Protein AF-A0AA35YIY5-F1 (afdb_monomer_lite)

pLDDT: mean 81.78, std 14.01, range [44.81, 97.19]

Organism: Lactuca saligna (NCBI:txid75948)

Foldseek 3Di:
DDDDPPRDDWDWDADPFPRDTFTDDVPPCNCPRVVVCQCVPCRNPVNVPPDPPLPDFDWDWDQDPVRDIDIDTDHDDLVVVLVVVLCCCPVVVDQLCVLVDPVVVVVVCVVPVVDDGDHSVVSVVVNVVVVVVVVVVVCVVVPPPPDDDDDDDDD

Structure (mmCIF, N/CA/C/O backbone):
data_AF-A0AA35YIY5-F1
#
_entry.id   AF-A0AA35YIY5-F1
#
loop_
_atom_site.group_PDB
_atom_site.id
_atom_site.type_symbol
_atom_site.label_atom_id
_atom_site.label_alt_id
_atom_site.label_comp_id
_atom_site.label_asym_id
_atom_site.label_entity_id
_atom_site.label_seq_id
_atom_site.pdbx_PDB_ins_code
_atom_site.Cartn_x
_atom_site.Cartn_y
_atom_site.Cartn_z
_atom_site.occupancy
_atom_site.B_iso_or_equiv
_atom_site.auth_seq_id
_atom_site.auth_comp_id
_atom_site.auth_asym_id
_atom_site.auth_atom_id
_atom_site.pdbx_PDB_model_num
ATOM 1 N N . MET A 1 1 ? 40.163 -8.831 -44.309 1.00 46.69 1 MET A N 1
ATOM 2 C CA . MET A 1 1 ? 41.581 -8.821 -43.889 1.00 46.69 1 MET A CA 1
ATOM 3 C C . MET A 1 1 ? 42.246 -7.658 -44.601 1.00 46.69 1 MET A C 1
ATOM 5 O O . MET A 1 1 ? 42.591 -7.809 -45.764 1.00 46.69 1 MET A O 1
ATOM 9 N N . ASP A 1 2 ? 42.348 -6.499 -43.948 1.00 45.25 2 ASP A N 1
ATOM 10 C CA . ASP A 1 2 ? 43.006 -5.327 -44.537 1.00 45.25 2 ASP A CA 1
ATOM 11 C C . ASP A 1 2 ? 44.482 -5.310 -44.144 1.00 45.25 2 ASP A C 1
ATOM 13 O O . ASP A 1 2 ? 44.837 -5.166 -42.972 1.00 45.25 2 ASP A O 1
ATOM 17 N N . LYS A 1 3 ? 45.351 -5.500 -45.138 1.00 44.81 3 LYS A N 1
ATOM 18 C CA . LYS A 1 3 ? 46.797 -5.351 -44.979 1.00 44.81 3 LYS A CA 1
ATOM 19 C C . LYS A 1 3 ? 47.127 -3.865 -45.105 1.00 44.81 3 LYS A C 1
ATOM 21 O O . LYS A 1 3 ? 47.176 -3.337 -46.211 1.00 44.81 3 LYS A O 1
ATOM 26 N N . GLY A 1 4 ? 47.355 -3.194 -43.975 1.00 46.97 4 GLY A N 1
ATOM 27 C CA . GLY A 1 4 ? 48.046 -1.901 -43.980 1.00 46.97 4 GLY A CA 1
ATOM 28 C C . GLY A 1 4 ? 49.437 -2.068 -44.603 1.00 46.97 4 GLY A C 1
ATOM 29 O O . GLY A 1 4 ? 50.067 -3.107 -44.397 1.00 46.97 4 GLY A O 1
ATOM 30 N N . GLY A 1 5 ? 49.885 -1.081 -45.384 1.00 54.62 5 GLY A N 1
ATOM 31 C CA . GLY A 1 5 ? 51.068 -1.105 -46.268 1.00 54.62 5 GLY A CA 1
ATOM 32 C C . GLY A 1 5 ? 52.443 -1.341 -45.620 1.00 54.62 5 GLY A C 1
ATOM 33 O O . GLY A 1 5 ? 53.466 -1.129 -46.258 1.00 54.62 5 GLY A O 1
ATOM 34 N N . ASP A 1 6 ? 52.471 -1.808 -44.378 1.00 59.94 6 ASP A N 1
ATOM 35 C CA . ASP A 1 6 ? 53.630 -2.012 -43.516 1.00 59.94 6 ASP A CA 1
ATOM 36 C C . ASP A 1 6 ? 53.850 -3.514 -43.213 1.00 59.94 6 ASP A C 1
ATOM 38 O O . ASP A 1 6 ? 54.750 -3.883 -42.464 1.00 59.94 6 ASP A O 1
ATOM 42 N N . GLY A 1 7 ? 53.035 -4.404 -43.799 1.00 57.03 7 GLY A N 1
ATOM 43 C CA . GLY A 1 7 ? 53.186 -5.864 -43.692 1.00 57.03 7 GLY A CA 1
ATOM 44 C C . GLY A 1 7 ? 52.786 -6.462 -42.336 1.00 57.03 7 GLY A C 1
ATOM 45 O O . GLY A 1 7 ? 52.900 -7.671 -42.147 1.00 57.03 7 GLY A O 1
ATOM 46 N N . ILE A 1 8 ? 52.293 -5.642 -41.403 1.00 61.78 8 ILE A N 1
ATOM 47 C CA . ILE A 1 8 ? 51.875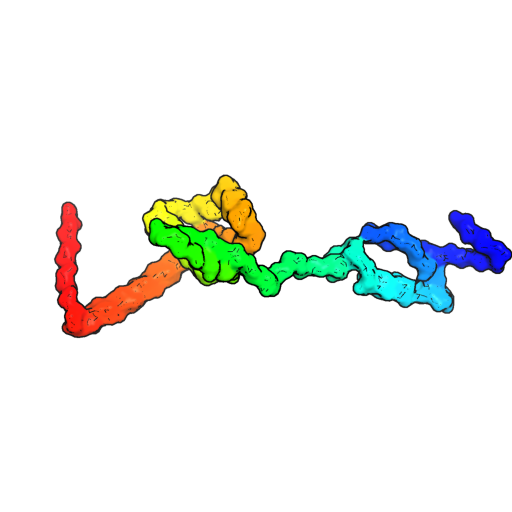 -6.059 -40.060 1.00 61.78 8 ILE A CA 1
ATOM 48 C C . ILE A 1 8 ? 50.391 -6.449 -40.078 1.00 61.78 8 ILE A C 1
ATOM 50 O O . ILE A 1 8 ? 49.518 -5.622 -40.348 1.00 61.78 8 ILE A O 1
ATOM 54 N N . GLU A 1 9 ? 50.097 -7.710 -39.756 1.00 63.06 9 GLU A N 1
ATOM 55 C CA . GLU A 1 9 ? 48.731 -8.215 -39.602 1.00 63.06 9 GLU A CA 1
ATOM 56 C C . GLU A 1 9 ? 48.094 -7.641 -38.325 1.00 63.06 9 GLU A C 1
ATOM 58 O O . GLU A 1 9 ? 48.433 -8.029 -37.207 1.00 63.06 9 GLU A O 1
ATOM 63 N N . ARG A 1 10 ? 47.167 -6.688 -38.481 1.00 69.50 10 ARG A N 1
ATOM 64 C CA . ARG A 1 10 ? 46.413 -6.111 -37.359 1.00 69.50 10 ARG A CA 1
ATOM 65 C C . ARG A 1 10 ? 45.164 -6.946 -37.099 1.00 69.50 10 ARG A C 1
ATOM 67 O O . ARG A 1 10 ? 44.329 -7.102 -37.990 1.00 69.50 10 ARG A O 1
ATOM 74 N N . LYS A 1 11 ? 45.023 -7.454 -35.873 1.00 77.94 11 LYS A N 1
ATOM 75 C CA . LYS A 1 11 ? 43.804 -8.131 -35.418 1.00 77.94 11 LYS A CA 1
ATOM 76 C C . LYS A 1 11 ? 42.866 -7.116 -34.765 1.00 77.94 11 LYS A C 1
ATOM 78 O O . LYS A 1 11 ? 43.298 -6.167 -34.110 1.00 77.94 11 LYS A O 1
ATOM 83 N N . TRP A 1 12 ? 41.574 -7.320 -34.973 1.00 81.75 12 TRP A N 1
ATOM 84 C CA . TRP A 1 12 ? 40.515 -6.443 -34.486 1.00 81.75 12 TRP A CA 1
ATOM 85 C C . TRP A 1 12 ? 39.465 -7.278 -33.762 1.00 81.75 12 TRP A C 1
ATOM 87 O O . TRP A 1 12 ? 39.241 -8.434 -34.122 1.00 81.75 12 TRP A O 1
ATOM 97 N N . ALA A 1 13 ? 38.838 -6.691 -32.751 1.00 83.62 13 ALA A N 1
ATOM 98 C CA . ALA A 1 13 ? 37.668 -7.234 -32.079 1.00 83.62 13 ALA A CA 1
ATOM 99 C C . ALA A 1 13 ? 36.521 -6.235 -32.192 1.00 83.62 13 ALA A C 1
ATOM 101 O O . ALA A 1 13 ? 36.729 -5.036 -32.038 1.00 83.62 13 ALA A O 1
ATOM 102 N N . GLU A 1 14 ? 35.320 -6.726 -32.450 1.00 88.12 14 GLU A N 1
ATOM 103 C CA . GLU A 1 14 ? 34.116 -5.906 -32.537 1.00 88.12 14 GLU A CA 1
ATOM 104 C C . GLU A 1 14 ? 33.379 -5.918 -31.197 1.00 88.12 14 GLU A C 1
ATOM 106 O O . GLU A 1 14 ? 33.262 -6.959 -30.545 1.00 88.12 14 GLU A O 1
ATOM 111 N N . CYS A 1 15 ? 32.897 -4.759 -30.754 1.00 89.00 15 CYS A N 1
ATOM 112 C CA . CYS A 1 15 ? 32.051 -4.686 -29.571 1.00 89.00 15 CYS A CA 1
ATOM 113 C C . CYS A 1 15 ? 30.618 -5.128 -29.893 1.00 89.00 15 CYS A C 1
ATOM 115 O O . CYS A 1 15 ? 29.954 -4.506 -30.712 1.00 89.00 15 CYS A O 1
ATOM 117 N N . ASN A 1 16 ? 30.076 -6.100 -29.155 1.00 87.81 16 ASN A N 1
ATOM 118 C CA . ASN A 1 16 ? 28.698 -6.580 -29.348 1.00 87.81 16 ASN A CA 1
ATOM 119 C C . ASN A 1 16 ? 27.604 -5.523 -29.092 1.00 87.81 16 ASN A C 1
ATOM 121 O O . ASN A 1 16 ? 26.450 -5.749 -29.445 1.00 87.81 16 ASN A O 1
ATOM 125 N N . TYR A 1 17 ? 27.935 -4.405 -28.436 1.00 87.25 17 TYR A N 1
ATOM 126 C CA . TYR A 1 17 ? 26.958 -3.384 -28.045 1.00 87.25 17 TYR A CA 1
ATOM 127 C C . TYR A 1 17 ? 26.947 -2.172 -28.976 1.00 87.25 17 TYR A C 1
ATOM 129 O O . TYR A 1 17 ? 25.879 -1.700 -29.353 1.00 87.25 17 TYR A O 1
ATOM 137 N N . CYS A 1 18 ? 28.122 -1.645 -29.328 1.00 88.69 18 CYS A N 1
ATOM 138 C CA . CYS A 1 18 ? 28.242 -0.463 -30.186 1.00 88.69 18 CYS A CA 1
ATOM 139 C C . CYS A 1 18 ? 28.828 -0.748 -31.568 1.00 88.69 18 CYS A C 1
ATOM 141 O O . CYS A 1 18 ? 28.879 0.170 -32.378 1.00 88.69 18 CYS A O 1
ATOM 143 N N . LEU A 1 19 ? 29.258 -1.987 -31.829 1.00 87.94 19 LEU A N 1
ATOM 144 C CA . LEU A 1 19 ? 29.859 -2.435 -33.090 1.00 87.94 19 LEU A CA 1
ATOM 145 C C . LEU A 1 19 ? 31.176 -1.720 -33.451 1.00 87.94 19 LEU A C 1
ATOM 147 O O . LEU A 1 19 ? 31.670 -1.833 -34.569 1.00 87.94 19 LEU A O 1
ATOM 151 N N . ASP A 1 20 ? 31.790 -1.011 -32.495 1.00 86.38 20 ASP A N 1
ATOM 152 C CA . ASP A 1 20 ? 33.100 -0.394 -32.701 1.00 86.38 20 ASP A CA 1
ATOM 153 C C . ASP A 1 20 ? 34.193 -1.463 -32.833 1.00 86.38 20 ASP A C 1
ATOM 155 O O . ASP A 1 20 ? 34.275 -2.404 -32.034 1.00 86.38 20 ASP A O 1
ATOM 159 N N . LEU A 1 21 ? 35.080 -1.269 -33.813 1.00 86.50 21 LEU A N 1
ATOM 160 C CA . LEU A 1 21 ? 36.256 -2.106 -34.032 1.00 86.50 21 LEU A CA 1
ATOM 161 C C . LEU A 1 21 ? 37.415 -1.649 -33.141 1.00 86.50 21 LEU A C 1
ATOM 163 O O . LEU A 1 21 ? 37.988 -0.571 -33.301 1.00 86.50 21 LEU A O 1
ATOM 167 N N . LEU A 1 22 ? 37.795 -2.512 -32.209 1.00 84.81 22 LEU A N 1
ATOM 168 C CA . LEU A 1 22 ? 38.888 -2.319 -31.271 1.00 84.81 22 LEU A CA 1
ATOM 169 C C . LEU A 1 22 ? 40.130 -3.042 -31.778 1.00 84.81 22 LEU A C 1
ATOM 171 O O . LEU A 1 22 ? 40.098 -4.238 -32.060 1.00 84.81 22 LEU A O 1
ATOM 175 N N . ALA A 1 23 ? 41.252 -2.330 -31.860 1.00 81.06 23 ALA A N 1
ATOM 176 C CA . ALA A 1 23 ? 42.527 -2.954 -32.183 1.00 81.06 23 ALA A CA 1
ATOM 177 C C . ALA A 1 23 ? 42.951 -3.891 -31.042 1.00 81.06 23 ALA A C 1
ATOM 179 O O . ALA A 1 23 ? 43.056 -3.476 -29.879 1.00 81.06 23 ALA A O 1
ATOM 180 N N . VAL A 1 24 ? 43.232 -5.146 -31.386 1.00 73.25 24 VAL A N 1
ATOM 181 C CA . VAL A 1 24 ? 43.688 -6.177 -30.453 1.00 73.25 24 VAL A CA 1
ATOM 182 C C . VAL A 1 24 ? 44.993 -6.740 -30.984 1.00 73.25 24 VAL A C 1
ATOM 184 O O . VAL A 1 24 ? 45.048 -7.311 -32.064 1.00 73.25 24 VAL A O 1
ATOM 187 N N . ASP A 1 25 ? 46.062 -6.579 -30.216 1.00 69.12 25 ASP A N 1
ATOM 188 C CA . ASP A 1 25 ? 47.366 -7.144 -30.543 1.00 69.12 25 ASP A CA 1
ATOM 189 C C . ASP A 1 25 ? 47.856 -7.925 -29.317 1.00 69.12 25 ASP A C 1
ATOM 191 O O . ASP A 1 25 ? 48.032 -7.312 -28.258 1.00 69.12 25 ASP A O 1
ATOM 195 N N . PRO A 1 26 ? 48.057 -9.252 -29.421 1.00 62.53 26 PRO A N 1
ATOM 196 C CA . PRO A 1 26 ? 48.465 -10.078 -28.288 1.00 62.53 26 PRO A CA 1
ATOM 197 C C . PRO A 1 26 ? 49.853 -9.720 -27.730 1.00 62.53 26 PRO A C 1
ATOM 199 O O . PRO A 1 26 ? 50.107 -10.007 -26.566 1.00 62.53 26 PRO A O 1
ATOM 202 N N . ASN A 1 27 ? 50.723 -9.064 -28.510 1.00 63.84 27 ASN A N 1
ATOM 203 C CA . ASN A 1 27 ? 52.061 -8.637 -28.089 1.00 63.84 27 ASN A CA 1
ATOM 204 C C . ASN A 1 27 ? 52.144 -7.146 -27.720 1.00 63.84 27 ASN A C 1
ATOM 206 O O . ASN A 1 27 ? 52.997 -6.772 -26.918 1.00 63.84 27 ASN A O 1
ATOM 210 N N . ARG A 1 28 ? 51.301 -6.279 -28.301 1.00 61.59 28 ARG A N 1
ATOM 211 C CA . ARG A 1 28 ? 51.369 -4.815 -28.088 1.00 61.59 28 ARG A CA 1
ATOM 212 C C . ARG A 1 28 ? 50.240 -4.227 -27.249 1.00 61.59 28 ARG A C 1
ATOM 214 O O . ARG A 1 28 ? 50.489 -3.314 -26.469 1.00 61.59 28 ARG A O 1
ATOM 221 N N . ASN A 1 29 ? 49.010 -4.713 -27.413 1.00 61.09 29 ASN A N 1
ATOM 222 C CA . ASN A 1 29 ? 47.814 -4.028 -26.906 1.00 61.09 29 ASN A CA 1
ATOM 223 C C . ASN A 1 29 ? 47.019 -4.847 -25.876 1.00 61.09 29 ASN A C 1
ATOM 225 O O . ASN A 1 29 ? 46.151 -4.283 -25.205 1.00 61.09 29 ASN A O 1
ATOM 229 N N . GLY A 1 30 ? 47.340 -6.136 -25.706 1.00 68.56 30 GLY A N 1
ATOM 230 C CA . GLY A 1 30 ? 46.772 -7.013 -24.680 1.00 68.56 30 GLY A CA 1
ATOM 231 C C . GLY A 1 30 ? 45.243 -6.927 -24.601 1.00 68.56 30 GLY A C 1
ATOM 232 O O . GLY A 1 30 ? 44.558 -6.868 -25.619 1.00 68.56 30 GLY A O 1
ATOM 233 N N . THR A 1 31 ? 44.706 -6.876 -23.381 1.00 73.31 31 THR A N 1
ATOM 234 C CA . THR A 1 31 ? 43.270 -6.677 -23.095 1.00 73.31 31 THR A CA 1
ATOM 235 C C . THR A 1 31 ? 42.912 -5.222 -22.768 1.00 73.31 31 THR A C 1
ATOM 237 O O . THR A 1 31 ? 41.758 -4.902 -22.482 1.00 73.31 31 THR A O 1
ATOM 240 N N . THR A 1 32 ? 43.884 -4.306 -22.812 1.00 80.56 32 THR A N 1
ATOM 241 C CA . THR A 1 32 ? 43.736 -2.932 -22.312 1.00 80.56 32 THR A CA 1
ATOM 242 C C . THR A 1 32 ? 42.756 -2.103 -23.142 1.00 80.56 32 THR A C 1
ATOM 244 O O . THR A 1 32 ? 41.983 -1.329 -22.576 1.00 80.56 32 THR A O 1
ATOM 247 N N . SER A 1 33 ? 42.765 -2.255 -24.471 1.00 80.06 33 SER A N 1
ATOM 248 C CA . SER A 1 33 ? 41.841 -1.552 -25.376 1.00 80.06 33 SER A CA 1
ATOM 249 C C . SER A 1 33 ? 40.389 -1.966 -25.124 1.00 80.06 33 SER A C 1
ATOM 251 O O . SER A 1 33 ? 39.520 -1.105 -24.975 1.00 80.06 33 SER A O 1
ATOM 253 N N . ILE A 1 34 ? 40.154 -3.271 -24.969 1.00 84.25 34 ILE A N 1
ATOM 254 C CA . ILE A 1 34 ? 38.844 -3.845 -24.647 1.00 84.25 34 ILE A CA 1
ATOM 255 C C . ILE A 1 34 ? 38.376 -3.384 -23.265 1.00 84.25 34 ILE A C 1
ATOM 257 O O . ILE A 1 34 ? 37.251 -2.920 -23.146 1.00 84.25 34 ILE A O 1
ATOM 261 N N . ASN A 1 35 ? 39.229 -3.421 -22.237 1.00 83.81 35 ASN A N 1
ATOM 262 C CA . ASN A 1 35 ? 38.855 -3.000 -20.880 1.00 83.81 35 ASN A CA 1
ATOM 263 C C . ASN A 1 35 ? 38.507 -1.507 -20.790 1.00 83.81 35 ASN A C 1
ATOM 265 O O . ASN A 1 35 ? 37.540 -1.129 -20.128 1.00 83.81 35 ASN A O 1
ATOM 269 N N . LYS A 1 36 ? 39.269 -0.644 -21.475 1.00 85.19 36 LYS A N 1
ATOM 270 C CA . LYS A 1 36 ? 38.955 0.792 -21.549 1.00 85.19 36 LYS A CA 1
ATOM 271 C C . LYS A 1 36 ? 37.617 1.033 -22.240 1.00 85.19 36 LYS A C 1
ATOM 273 O O . LYS A 1 36 ? 36.826 1.839 -21.760 1.00 85.19 36 LYS A O 1
ATOM 278 N N . HIS A 1 37 ? 37.363 0.325 -23.338 1.00 88.81 37 HIS A N 1
ATOM 279 C CA . HIS A 1 37 ? 36.092 0.409 -24.041 1.00 88.81 37 HIS A CA 1
ATOM 280 C C . HIS A 1 37 ? 34.934 -0.131 -23.191 1.00 88.81 37 HIS A C 1
ATOM 282 O O . HIS A 1 37 ? 33.914 0.535 -23.068 1.00 88.81 37 HIS A O 1
ATOM 288 N N . PHE A 1 38 ? 35.097 -1.290 -22.552 1.00 85.75 38 PHE A N 1
ATOM 289 C CA . PHE A 1 38 ? 34.063 -1.949 -21.753 1.00 85.75 38 PHE A CA 1
ATOM 290 C C . PHE A 1 38 ? 33.505 -1.037 -20.656 1.00 85.75 38 PHE A C 1
ATOM 292 O O . PHE A 1 38 ? 32.290 -0.944 -20.521 1.00 85.75 38 PHE A O 1
ATOM 299 N N . ASN A 1 39 ? 34.371 -0.303 -19.949 1.00 83.25 39 ASN A N 1
ATOM 300 C CA . ASN A 1 39 ? 33.984 0.633 -18.883 1.00 83.25 39 ASN A CA 1
ATOM 301 C C . ASN A 1 39 ? 33.400 1.968 -19.388 1.00 83.25 39 ASN A C 1
ATOM 303 O O . ASN A 1 39 ? 32.835 2.722 -18.603 1.00 83.25 39 ASN A O 1
ATOM 307 N N . GLY A 1 40 ? 33.577 2.303 -20.670 1.00 81.75 40 GLY A N 1
ATOM 308 C CA . GLY A 1 40 ? 33.147 3.584 -21.250 1.00 81.75 40 GLY A CA 1
ATOM 309 C C . GLY A 1 40 ? 32.128 3.465 -22.385 1.00 81.75 40 GLY A C 1
ATOM 310 O O . GLY A 1 40 ? 31.683 4.481 -22.921 1.00 81.75 40 GLY A O 1
ATOM 311 N N . CYS A 1 41 ? 31.768 2.246 -22.787 1.00 87.19 41 CYS A N 1
ATOM 312 C CA . CYS A 1 41 ? 30.853 2.003 -23.891 1.00 87.19 41 CYS A CA 1
ATOM 313 C C . CYS A 1 41 ? 29.459 2.508 -23.516 1.00 87.19 41 CYS A C 1
ATOM 315 O O . CYS A 1 41 ? 28.821 1.960 -22.620 1.00 87.19 41 CYS A O 1
ATOM 317 N N . LYS A 1 42 ? 28.980 3.541 -24.217 1.00 82.62 42 LYS A N 1
ATOM 318 C CA . LYS A 1 42 ? 27.676 4.183 -23.968 1.00 82.62 42 LYS A CA 1
ATOM 319 C C . LYS A 1 42 ? 26.482 3.266 -24.240 1.00 82.62 42 LYS A C 1
ATOM 321 O O . LYS A 1 42 ? 25.396 3.532 -23.742 1.00 82.62 42 LYS A O 1
ATOM 326 N N . LEU A 1 43 ? 26.687 2.228 -25.052 1.00 82.81 43 LEU A N 1
ATOM 327 C CA . LEU A 1 43 ? 25.666 1.249 -25.427 1.00 82.81 43 LEU A CA 1
ATOM 328 C C . LEU A 1 43 ? 25.770 -0.050 -24.613 1.00 82.81 43 LEU A C 1
ATOM 330 O O . LEU A 1 43 ? 24.907 -0.911 -24.746 1.00 82.81 43 LEU A O 1
ATOM 334 N N . ASN A 1 44 ? 26.786 -0.191 -23.752 1.00 85.31 44 ASN A N 1
ATOM 335 C CA . ASN A 1 44 ? 26.877 -1.307 -22.814 1.00 85.31 44 ASN A CA 1
ATOM 336 C C . ASN A 1 44 ? 25.804 -1.137 -21.717 1.00 85.31 44 ASN A C 1
ATOM 338 O O . ASN A 1 44 ? 25.864 -0.135 -20.998 1.00 85.31 44 ASN A O 1
ATOM 342 N N . PRO A 1 45 ? 24.869 -2.093 -21.536 1.00 79.88 45 PRO A N 1
ATOM 343 C CA . PRO A 1 45 ? 23.816 -2.034 -20.517 1.00 79.88 45 PRO A CA 1
ATOM 344 C C . PRO A 1 45 ? 24.298 -1.739 -19.089 1.00 79.88 45 PRO A C 1
ATOM 346 O O . PRO A 1 45 ? 23.556 -1.135 -18.315 1.00 79.88 45 PRO A O 1
ATOM 349 N N . ASP A 1 46 ? 25.535 -2.115 -18.748 1.00 79.12 46 ASP A N 1
ATOM 350 C CA . ASP A 1 46 ? 26.127 -1.840 -17.432 1.00 79.12 46 ASP A CA 1
ATOM 351 C C . ASP A 1 46 ? 26.538 -0.370 -17.240 1.00 79.12 46 ASP A C 1
ATOM 353 O O . ASP A 1 46 ? 26.548 0.122 -16.110 1.00 79.12 46 ASP A O 1
ATOM 357 N N . ASN A 1 47 ? 26.830 0.346 -18.332 1.00 77.62 47 ASN A N 1
ATOM 358 C CA . ASN A 1 47 ? 27.229 1.758 -18.319 1.00 77.62 47 ASN A CA 1
ATOM 359 C C . ASN A 1 47 ? 26.102 2.717 -18.699 1.00 77.62 47 ASN A C 1
ATOM 361 O O . ASN A 1 47 ? 26.246 3.925 -18.499 1.00 77.62 47 ASN A O 1
ATOM 365 N N . ILE A 1 48 ? 25.007 2.220 -19.286 1.00 72.69 48 ILE A N 1
ATOM 366 C CA . ILE A 1 48 ? 23.820 3.044 -19.512 1.00 72.69 48 ILE A CA 1
ATOM 367 C C . ILE A 1 48 ? 23.381 3.536 -18.130 1.00 72.69 48 ILE A C 1
ATOM 369 O O . ILE A 1 48 ? 23.101 2.706 -17.257 1.00 72.69 48 ILE A O 1
ATOM 373 N N . PRO A 1 49 ? 23.340 4.861 -17.888 1.00 61.06 49 PRO A N 1
ATOM 374 C CA . PRO A 1 49 ? 22.917 5.383 -16.606 1.00 61.06 49 PRO A CA 1
ATOM 375 C C . PRO A 1 49 ? 21.556 4.782 -16.272 1.00 61.06 49 PRO A C 1
ATOM 377 O O . PRO A 1 49 ? 20.568 5.038 -16.962 1.00 61.06 49 PRO A O 1
ATOM 380 N N . LYS A 1 50 ? 21.496 3.978 -15.206 1.00 61.09 50 LYS A N 1
ATOM 381 C CA . LYS A 1 50 ? 20.242 3.552 -14.576 1.00 61.09 50 LYS A CA 1
ATOM 382 C C . LYS A 1 50 ? 19.644 4.784 -13.895 1.00 61.09 50 LYS A C 1
ATOM 384 O O . LYS A 1 50 ? 19.682 4.937 -12.679 1.00 61.09 50 LYS A O 1
ATOM 389 N N . GLN A 1 51 ? 19.227 5.749 -14.700 1.00 53.81 51 GLN A N 1
ATOM 390 C CA . GLN A 1 51 ? 18.725 7.042 -14.278 1.00 53.81 51 GLN A CA 1
ATOM 391 C C . GLN A 1 51 ? 17.455 7.305 -15.077 1.00 53.81 51 GLN A C 1
ATOM 393 O O . GLN A 1 51 ? 17.410 8.108 -16.002 1.00 53.81 51 GLN A O 1
ATOM 398 N N . VAL A 1 52 ? 16.375 6.664 -14.633 1.00 50.34 52 VAL A N 1
ATOM 399 C CA . VAL A 1 52 ? 15.217 7.500 -14.337 1.00 50.34 52 VAL A CA 1
ATOM 400 C C . VAL A 1 52 ? 15.697 8.388 -13.191 1.00 50.34 52 VAL A C 1
ATOM 402 O O . VAL A 1 52 ? 15.910 7.889 -12.091 1.00 50.34 52 VAL A O 1
ATOM 405 N N . ASP A 1 53 ? 16.020 9.642 -13.489 1.00 48.50 53 ASP A N 1
ATOM 406 C CA . ASP A 1 53 ? 16.524 10.613 -12.518 1.00 48.50 53 ASP A CA 1
ATOM 407 C C . ASP A 1 53 ? 15.549 10.703 -11.329 1.00 48.50 53 ASP A C 1
ATOM 409 O O . ASP A 1 53 ? 14.448 11.246 -11.423 1.00 48.50 53 ASP A O 1
ATOM 413 N N . ASP A 1 54 ? 15.922 10.063 -10.222 1.00 53.38 54 ASP A N 1
ATOM 414 C CA . ASP A 1 54 ? 15.144 9.982 -8.985 1.00 53.38 54 ASP A CA 1
ATOM 415 C C . ASP A 1 54 ? 15.347 11.200 -8.076 1.00 53.38 54 ASP A C 1
ATOM 417 O O . ASP A 1 54 ? 14.792 11.258 -6.976 1.00 53.38 54 ASP A O 1
ATOM 421 N N . LYS A 1 55 ? 16.149 12.185 -8.502 1.00 55.12 55 LYS A N 1
ATOM 422 C CA . LYS A 1 55 ? 16.477 13.354 -7.677 1.00 55.12 55 LYS A CA 1
ATOM 423 C C . LYS A 1 55 ? 15.596 14.562 -7.973 1.00 55.12 55 LYS A C 1
ATOM 425 O O . LYS A 1 55 ? 15.445 15.413 -7.095 1.00 55.12 55 LYS A O 1
ATOM 430 N N . GLN A 1 56 ? 14.980 14.643 -9.153 1.00 56.62 56 GLN A N 1
ATOM 431 C CA . GLN A 1 56 ? 14.103 15.761 -9.492 1.00 56.62 56 GLN A CA 1
ATOM 432 C C . GLN A 1 56 ? 12.669 15.519 -8.993 1.00 56.62 56 GLN A C 1
ATOM 434 O O . GLN A 1 56 ? 11.949 14.646 -9.479 1.00 56.62 56 GLN A O 1
ATOM 439 N N . GLN A 1 57 ? 12.232 16.318 -8.017 1.00 58.44 57 GLN A N 1
ATOM 440 C CA . GLN A 1 57 ? 10.835 16.331 -7.576 1.00 58.44 57 GLN A CA 1
ATOM 441 C C . GLN A 1 57 ? 9.959 16.963 -8.663 1.00 58.44 57 GLN A C 1
ATOM 443 O O . GLN A 1 57 ? 10.262 18.051 -9.155 1.00 58.44 57 GLN A O 1
ATOM 448 N N . LYS A 1 58 ? 8.863 16.297 -9.041 1.00 66.00 58 LYS A N 1
ATOM 449 C CA . LYS A 1 58 ? 7.899 16.859 -9.997 1.00 66.00 58 LYS A CA 1
ATOM 450 C C . LYS A 1 58 ? 6.999 17.850 -9.270 1.00 66.00 58 LYS A C 1
ATOM 452 O O . LYS A 1 58 ? 6.486 17.535 -8.203 1.00 66.00 58 LYS A O 1
ATOM 457 N N . LEU A 1 59 ? 6.802 19.040 -9.828 1.00 70.12 59 LEU A N 1
ATOM 458 C CA . LEU A 1 59 ? 5.835 20.002 -9.301 1.00 70.12 59 LEU A CA 1
ATOM 459 C C . LEU A 1 59 ? 4.438 19.631 -9.798 1.00 70.12 59 LEU A C 1
ATOM 461 O O . LEU A 1 59 ? 4.244 19.382 -10.987 1.00 70.12 59 LEU A O 1
ATOM 465 N N . SER A 1 60 ? 3.477 19.624 -8.887 1.00 68.88 60 SER A N 1
ATOM 466 C CA . SER A 1 60 ? 2.062 19.456 -9.177 1.00 68.88 60 SER A CA 1
ATOM 467 C C . SER A 1 60 ? 1.298 20.683 -8.698 1.00 68.88 60 SER A C 1
ATOM 469 O O . SER A 1 60 ? 1.588 21.254 -7.645 1.00 68.88 60 SER A O 1
ATOM 471 N N . PHE A 1 61 ? 0.315 21.084 -9.495 1.00 72.62 61 PHE A N 1
ATOM 472 C CA . PHE A 1 61 ? -0.497 22.268 -9.257 1.00 72.62 61 PHE A CA 1
ATOM 473 C C . PHE A 1 61 ? -1.933 21.834 -8.986 1.00 72.62 61 PHE A C 1
ATOM 475 O O . PHE A 1 61 ? -2.537 21.136 -9.799 1.00 72.62 61 PHE A O 1
ATOM 482 N N . THR A 1 62 ? -2.497 22.276 -7.868 1.00 67.38 62 THR A N 1
ATOM 483 C CA . THR A 1 62 ? -3.931 22.141 -7.581 1.00 67.38 62 THR A CA 1
ATOM 484 C C . THR A 1 62 ? -4.543 23.519 -7.425 1.00 67.38 62 THR A C 1
ATOM 486 O O . THR A 1 62 ? -4.021 24.346 -6.678 1.00 67.38 62 THR A O 1
ATOM 489 N N . LYS A 1 63 ? -5.662 23.762 -8.113 1.00 65.25 63 LYS A N 1
ATOM 490 C CA . LYS A 1 63 ? -6.496 24.941 -7.877 1.00 65.25 63 LYS A CA 1
ATOM 491 C C . LYS A 1 63 ? -7.450 24.649 -6.729 1.00 65.25 63 LYS A C 1
ATOM 493 O O . LYS A 1 63 ? -8.218 23.691 -6.803 1.00 65.25 63 LYS A O 1
ATOM 498 N N . ALA A 1 64 ? -7.400 25.469 -5.691 1.00 66.81 64 ALA A N 1
ATOM 499 C CA . ALA A 1 64 ? -8.431 25.486 -4.673 1.00 66.81 64 ALA A CA 1
ATOM 500 C C . ALA A 1 64 ? -9.725 26.117 -5.239 1.00 66.81 64 ALA A C 1
ATOM 502 O O . ALA A 1 64 ? -9.673 26.888 -6.206 1.00 66.81 64 ALA A O 1
ATOM 503 N N . PRO A 1 65 ? -10.901 25.812 -4.656 1.00 64.44 65 PRO A N 1
ATOM 504 C CA . PRO A 1 65 ? -12.189 26.342 -5.117 1.00 64.44 65 PRO A CA 1
ATOM 505 C C . PRO A 1 65 ? -12.282 27.877 -5.091 1.00 64.44 65 PRO A C 1
ATOM 507 O O . PRO A 1 65 ? -13.070 28.457 -5.828 1.00 64.44 65 PRO A O 1
ATOM 510 N N . ASN A 1 66 ? -11.467 28.533 -4.260 1.00 75.75 66 ASN A N 1
ATOM 511 C CA . ASN A 1 66 ? -11.364 29.989 -4.130 1.00 75.75 66 ASN A CA 1
ATOM 512 C C . ASN A 1 66 ? -10.454 30.648 -5.192 1.00 75.75 66 ASN A C 1
ATOM 514 O O . ASN A 1 66 ? -10.248 31.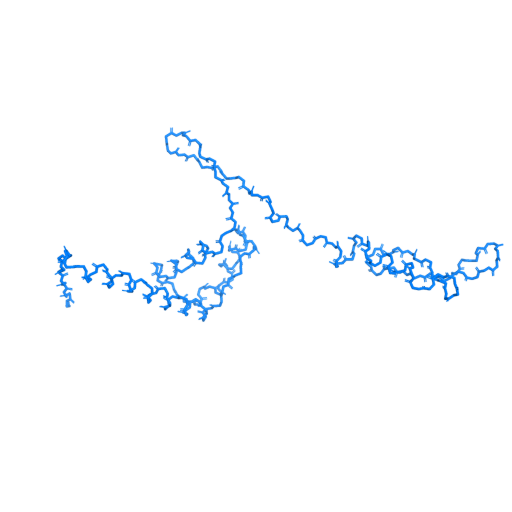856 -5.146 1.00 75.75 66 ASN A O 1
ATOM 518 N N . GLY A 1 67 ? -9.898 29.880 -6.137 1.00 68.44 67 GLY A N 1
ATOM 519 C CA . GLY A 1 67 ? -9.014 30.394 -7.187 1.00 68.44 67 GLY A CA 1
ATOM 520 C C . GLY A 1 67 ? -7.535 30.488 -6.797 1.00 68.44 67 GLY A C 1
ATOM 521 O O . GLY A 1 67 ? -6.716 30.814 -7.657 1.00 68.44 67 GLY A O 1
ATOM 522 N N . GLU A 1 68 ? -7.165 30.153 -5.557 1.00 71.19 68 GLU A N 1
ATOM 523 C CA . GLU A 1 68 ? -5.764 30.087 -5.135 1.00 71.19 68 GLU A CA 1
ATOM 524 C C . GLU A 1 68 ? -5.083 28.825 -5.687 1.00 71.19 68 GLU A C 1
ATOM 526 O O . GLU A 1 68 ? -5.630 27.718 -5.672 1.00 71.19 68 GLU A O 1
ATOM 531 N N . GLY A 1 69 ? -3.876 28.994 -6.231 1.00 69.50 69 GLY A N 1
ATOM 532 C CA . GLY A 1 69 ? -3.061 27.898 -6.747 1.00 69.50 69 GLY A CA 1
ATOM 533 C C . GLY A 1 69 ? -2.101 27.389 -5.680 1.00 69.50 69 GLY A C 1
ATOM 534 O O . GLY A 1 69 ? -1.216 28.123 -5.248 1.00 69.50 69 GLY A O 1
ATOM 535 N N . HIS A 1 70 ? -2.227 26.122 -5.298 1.00 69.94 70 HIS A N 1
ATOM 536 C CA . HIS A 1 70 ? -1.245 25.457 -4.450 1.00 69.94 70 HIS A CA 1
ATOM 537 C C . HIS A 1 70 ? -0.247 24.685 -5.309 1.00 69.94 70 HIS A C 1
ATOM 539 O O . HIS A 1 70 ? -0.631 23.850 -6.134 1.00 69.94 70 HIS A O 1
ATOM 545 N N . VAL A 1 71 ? 1.038 24.959 -5.086 1.00 73.06 71 VAL A N 1
ATOM 546 C CA . VAL A 1 71 ? 2.152 24.201 -5.658 1.00 73.06 71 VAL A CA 1
ATOM 547 C C . VAL A 1 71 ? 2.615 23.193 -4.616 1.00 73.06 71 VAL A C 1
ATOM 549 O O . VAL A 1 71 ? 2.985 23.574 -3.507 1.00 73.06 71 VAL A O 1
ATOM 552 N N . TYR A 1 72 ? 2.611 21.911 -4.965 1.00 68.31 72 TYR A N 1
ATOM 553 C CA . TYR A 1 72 ? 3.193 20.857 -4.140 1.00 68.31 72 TYR A CA 1
ATOM 554 C C . TYR A 1 72 ? 4.176 20.031 -4.957 1.00 68.31 72 TYR A C 1
ATOM 556 O O . TYR A 1 72 ? 4.041 19.880 -6.169 1.00 68.31 72 TYR A O 1
ATOM 564 N N . THR A 1 73 ? 5.182 19.476 -4.295 1.00 66.75 73 THR A N 1
ATOM 565 C CA . THR A 1 73 ? 6.092 18.521 -4.916 1.00 66.75 73 THR A CA 1
ATOM 566 C C . THR A 1 73 ? 5.483 17.125 -4.849 1.00 66.75 73 THR A C 1
ATOM 568 O O . THR A 1 73 ? 5.235 16.571 -3.778 1.00 66.75 73 THR A O 1
ATOM 571 N N . TRP A 1 74 ? 5.217 16.536 -6.013 1.00 70.00 74 TRP A N 1
ATOM 572 C CA . TRP A 1 74 ? 4.939 15.116 -6.127 1.00 70.00 74 TRP A CA 1
ATOM 573 C C . TRP A 1 74 ? 6.237 14.349 -5.885 1.00 70.00 74 TRP A C 1
ATOM 575 O O . TRP A 1 74 ? 7.205 14.436 -6.649 1.00 70.00 74 TRP A O 1
ATOM 585 N N . LYS A 1 75 ? 6.240 13.598 -4.787 1.00 76.56 75 LYS A N 1
ATOM 586 C CA . LYS A 1 75 ? 7.295 12.666 -4.419 1.00 76.56 75 LYS A CA 1
ATOM 587 C C . LYS A 1 75 ? 6.689 11.273 -4.344 1.00 76.56 75 LYS A C 1
ATOM 589 O O . LYS A 1 75 ? 5.612 11.088 -3.780 1.00 76.56 75 LYS A O 1
ATOM 594 N N . HIS A 1 76 ? 7.401 10.303 -4.900 1.00 81.25 76 HIS A N 1
ATOM 595 C CA . HIS A 1 76 ? 7.090 8.902 -4.676 1.00 81.25 76 HIS A CA 1
ATOM 596 C C . HIS A 1 76 ? 7.268 8.578 -3.185 1.00 81.25 76 HIS A C 1
ATOM 598 O O . HIS A 1 76 ? 8.343 8.788 -2.622 1.00 81.25 76 HIS A O 1
ATOM 604 N N . ASP A 1 77 ? 6.188 8.132 -2.551 1.00 86.62 77 ASP A N 1
ATOM 605 C CA . ASP A 1 77 ? 6.134 7.793 -1.133 1.00 86.62 77 ASP A CA 1
ATOM 606 C C . ASP A 1 77 ? 5.496 6.411 -0.988 1.00 86.62 77 ASP A C 1
ATOM 608 O O . ASP A 1 77 ? 4.271 6.264 -1.033 1.00 86.62 77 ASP A O 1
ATOM 612 N N . ASP A 1 78 ? 6.346 5.399 -0.833 1.00 86.50 78 ASP A N 1
ATOM 613 C CA . ASP A 1 78 ? 5.933 4.003 -0.688 1.00 86.50 78 ASP A CA 1
ATOM 614 C C . ASP A 1 78 ? 4.992 3.795 0.496 1.00 86.50 78 ASP A C 1
ATOM 616 O O . ASP A 1 78 ? 4.055 3.003 0.412 1.00 86.50 78 ASP A O 1
ATOM 620 N N . THR A 1 79 ? 5.192 4.539 1.587 1.00 90.38 79 THR A N 1
ATOM 621 C CA . THR A 1 79 ? 4.357 4.411 2.787 1.00 90.38 79 THR A CA 1
ATOM 622 C C . THR A 1 79 ? 2.952 4.914 2.493 1.00 90.38 79 THR A C 1
ATOM 624 O O . THR A 1 79 ? 1.968 4.239 2.801 1.00 90.38 79 THR A O 1
ATOM 627 N N . ARG A 1 80 ? 2.842 6.076 1.839 1.00 90.31 80 ARG A N 1
ATOM 628 C CA . ARG A 1 80 ? 1.549 6.630 1.426 1.00 90.31 80 ARG A CA 1
ATOM 629 C C . ARG A 1 80 ? 0.837 5.722 0.425 1.00 90.31 80 ARG A C 1
ATOM 631 O O . ARG A 1 80 ? -0.371 5.531 0.544 1.00 90.31 80 ARG A O 1
ATOM 638 N N . ILE A 1 81 ? 1.565 5.164 -0.540 1.00 91.94 81 ILE A N 1
ATOM 639 C CA . ILE A 1 81 ? 1.008 4.261 -1.556 1.00 91.94 81 ILE A CA 1
ATOM 640 C C . ILE A 1 81 ? 0.504 2.971 -0.903 1.00 91.94 81 ILE A C 1
ATOM 642 O O . ILE A 1 81 ? -0.623 2.558 -1.166 1.00 91.94 81 ILE A O 1
ATOM 646 N N . GLN A 1 82 ? 1.285 2.382 0.003 1.00 92.62 82 GLN A N 1
ATOM 647 C CA . GLN A 1 82 ? 0.893 1.183 0.740 1.00 92.62 82 GLN A CA 1
ATOM 648 C C . GLN A 1 82 ? -0.355 1.419 1.603 1.00 92.62 82 GLN A C 1
ATOM 650 O O . GLN A 1 82 ? -1.253 0.581 1.620 1.00 92.62 82 GLN A O 1
ATOM 655 N N . LEU A 1 83 ? -0.446 2.558 2.298 1.00 93.50 83 LEU A N 1
ATOM 656 C CA . LEU A 1 83 ? -1.629 2.905 3.094 1.00 93.50 83 LEU A CA 1
ATOM 657 C C . LEU A 1 83 ? -2.869 3.123 2.220 1.00 93.50 83 LEU A C 1
ATOM 659 O O . LEU A 1 83 ? -3.949 2.658 2.576 1.00 93.50 83 LEU A O 1
ATOM 663 N N . ALA A 1 84 ? -2.720 3.786 1.070 1.00 93.88 84 ALA A N 1
ATOM 664 C CA . ALA A 1 84 ? -3.814 3.966 0.118 1.00 93.88 84 ALA A CA 1
ATOM 665 C C . ALA A 1 84 ? -4.300 2.621 -0.444 1.00 93.88 84 ALA A C 1
ATOM 667 O O . ALA A 1 84 ? -5.503 2.389 -0.542 1.00 93.88 84 ALA A O 1
ATOM 668 N N . LEU A 1 85 ? -3.369 1.714 -0.754 1.00 95.00 85 LEU A N 1
ATOM 669 C CA . LEU A 1 85 ? -3.684 0.367 -1.212 1.00 95.00 85 LEU A CA 1
ATOM 670 C C . LEU A 1 85 ? -4.420 -0.434 -0.133 1.00 95.00 85 LEU A C 1
ATOM 672 O O . LEU A 1 85 ? -5.435 -1.050 -0.430 1.00 95.00 85 LEU A O 1
ATOM 676 N N . LEU A 1 86 ? -3.971 -0.386 1.124 1.00 96.00 86 LEU A N 1
ATOM 677 C CA . LEU A 1 86 ? -4.685 -1.020 2.237 1.00 96.00 86 LEU A CA 1
ATOM 678 C C . LEU A 1 86 ? -6.100 -0.462 2.397 1.00 96.00 86 LEU A C 1
ATOM 680 O O . LEU A 1 86 ? -7.038 -1.245 2.514 1.00 96.00 86 LEU A O 1
ATOM 684 N N . GLY A 1 87 ? -6.255 0.864 2.335 1.00 95.19 87 GLY A N 1
ATOM 685 C CA . GLY A 1 87 ? -7.555 1.531 2.384 1.00 95.19 87 GLY A CA 1
ATOM 686 C C . GLY A 1 87 ? -8.497 1.082 1.268 1.00 95.19 87 GLY A C 1
ATOM 687 O O . GLY A 1 87 ? -9.678 0.876 1.519 1.00 95.19 87 GLY A O 1
ATOM 688 N N . LEU A 1 88 ? -7.983 0.856 0.057 1.00 95.69 88 LEU A N 1
ATOM 689 C CA . LEU A 1 88 ? -8.781 0.338 -1.055 1.00 95.69 88 LEU A CA 1
ATOM 690 C C . LEU A 1 88 ? -9.402 -1.032 -0.732 1.00 95.69 88 LEU A C 1
ATOM 692 O O . LEU A 1 88 ? -10.570 -1.253 -1.034 1.00 95.69 88 LEU A O 1
ATOM 696 N N . PHE A 1 89 ? -8.650 -1.937 -0.101 1.00 96.12 89 PHE A N 1
ATOM 697 C CA . PHE A 1 89 ? -9.159 -3.263 0.267 1.00 96.12 89 PHE A CA 1
ATOM 698 C C . PHE A 1 89 ? -10.052 -3.241 1.507 1.00 96.12 89 PHE A C 1
ATOM 700 O O . PHE A 1 89 ? -11.034 -3.974 1.543 1.00 96.12 89 PHE A O 1
ATOM 707 N N . THR A 1 90 ? -9.723 -2.431 2.517 1.00 94.44 90 THR A N 1
ATOM 708 C CA . THR A 1 90 ? -10.475 -2.402 3.780 1.00 94.44 90 THR A CA 1
ATOM 709 C C . THR A 1 90 ? -11.744 -1.566 3.691 1.00 94.44 90 THR A C 1
ATOM 711 O O . THR A 1 90 ? -12.782 -2.011 4.148 1.00 94.44 90 THR A O 1
ATOM 714 N N . ILE A 1 91 ? -11.685 -0.373 3.094 1.00 94.56 91 ILE A N 1
ATOM 715 C CA . ILE A 1 91 ? -12.852 0.511 2.939 1.00 94.56 91 ILE A CA 1
ATOM 716 C C . ILE A 1 91 ? -13.707 0.046 1.761 1.00 94.56 91 ILE A C 1
ATOM 718 O O . ILE A 1 91 ? -14.931 0.085 1.827 1.00 94.56 91 ILE A O 1
ATOM 722 N N . GLY A 1 92 ? -13.060 -0.377 0.673 1.00 93.81 92 GLY A N 1
ATOM 723 C CA . GLY A 1 92 ? -13.746 -0.861 -0.522 1.00 93.81 92 GLY A CA 1
ATOM 724 C C . GLY A 1 92 ? -14.235 -2.305 -0.427 1.00 93.81 92 GLY A C 1
ATOM 725 O O . GLY A 1 92 ? -14.853 -2.765 -1.382 1.00 93.81 92 GLY A O 1
ATOM 726 N N . GLU A 1 93 ? -13.944 -3.017 0.671 1.00 94.31 93 GLU A N 1
ATOM 727 C CA . GLU A 1 93 ? -14.360 -4.413 0.905 1.00 94.31 93 GLU A CA 1
ATOM 728 C C . GLU A 1 93 ? -14.039 -5.334 -0.296 1.00 94.31 93 GLU A C 1
ATOM 730 O O . GLU A 1 93 ? -14.813 -6.211 -0.689 1.00 94.31 93 GLU A O 1
ATOM 735 N N . LEU A 1 94 ? -12.888 -5.108 -0.942 1.00 95.44 94 LEU A N 1
ATOM 736 C CA . LEU A 1 94 ? -12.538 -5.801 -2.182 1.00 95.44 94 LEU A CA 1
ATOM 737 C C . LEU A 1 94 ? -11.926 -7.185 -1.909 1.00 95.44 94 LEU A C 1
ATOM 739 O O . LEU A 1 94 ? -11.104 -7.339 -1.001 1.00 95.44 94 LEU A O 1
ATOM 743 N N . PRO A 1 95 ? -12.203 -8.199 -2.753 1.00 96.06 95 PRO A N 1
ATOM 744 C CA . PRO A 1 95 ? -11.509 -9.480 -2.671 1.00 96.06 95 PRO A CA 1
ATOM 745 C C . PRO A 1 95 ? -10.002 -9.304 -2.886 1.00 96.06 95 PRO A C 1
ATOM 747 O O . PRO A 1 95 ? -9.595 -8.696 -3.871 1.00 96.06 95 PRO A O 1
ATOM 750 N N . PHE A 1 96 ? -9.147 -9.927 -2.065 1.00 96.12 96 PHE A N 1
ATOM 751 C CA . PHE A 1 96 ? -7.683 -9.791 -2.205 1.00 96.12 96 PHE A CA 1
ATOM 752 C C . PHE A 1 96 ? -7.133 -10.227 -3.569 1.00 96.12 96 PHE A C 1
ATOM 754 O O . PHE A 1 96 ? -6.076 -9.759 -3.980 1.00 96.12 96 PHE A O 1
ATOM 761 N N . LYS A 1 97 ? -7.852 -11.094 -4.294 1.00 96.31 97 LYS A N 1
ATOM 762 C CA . LYS A 1 97 ? -7.513 -11.483 -5.672 1.00 96.31 97 LYS A CA 1
ATOM 763 C C . LYS A 1 97 ? -7.541 -10.293 -6.644 1.00 96.31 97 LYS A C 1
ATOM 765 O O . LYS A 1 97 ? -6.876 -10.344 -7.670 1.00 96.31 97 LYS A O 1
ATOM 770 N N . PHE A 1 98 ? -8.267 -9.222 -6.320 1.00 96.88 98 PHE A N 1
ATOM 771 C CA . PHE A 1 98 ? -8.359 -8.017 -7.143 1.00 96.88 98 PHE A CA 1
ATOM 772 C C . PHE A 1 98 ? -6.992 -7.388 -7.439 1.00 96.88 98 PHE A C 1
ATOM 774 O O . PHE A 1 98 ? -6.806 -6.847 -8.521 1.00 96.88 98 PHE A O 1
ATOM 781 N N . ILE A 1 99 ? -6.006 -7.519 -6.542 1.00 96.00 99 ILE A N 1
ATOM 782 C CA . ILE A 1 99 ? -4.668 -6.959 -6.789 1.00 96.00 99 ILE A CA 1
ATOM 783 C C . ILE A 1 99 ? -3.940 -7.602 -7.976 1.00 96.00 99 ILE A C 1
ATOM 785 O O . ILE A 1 99 ? -3.058 -6.990 -8.567 1.00 96.00 99 ILE A O 1
ATOM 789 N N . GLU A 1 100 ? -4.319 -8.831 -8.323 1.00 96.00 100 GLU A N 1
ATOM 790 C CA . GLU A 1 100 ? -3.761 -9.602 -9.436 1.00 96.00 100 GLU A CA 1
ATOM 791 C C . GLU A 1 100 ? -4.582 -9.413 -10.725 1.00 96.00 100 GLU A C 1
ATOM 793 O O . GLU A 1 100 ? -4.334 -10.083 -11.722 1.00 96.00 100 GLU A O 1
ATOM 798 N N . ASN A 1 101 ? -5.586 -8.529 -10.719 1.00 96.69 101 ASN A N 1
ATOM 799 C CA . ASN A 1 101 ? -6.367 -8.215 -11.908 1.00 96.69 101 ASN A CA 1
ATOM 800 C C . ASN A 1 101 ? -5.513 -7.440 -12.924 1.00 96.69 101 ASN A C 1
ATOM 802 O O . ASN A 1 101 ? -4.951 -6.397 -12.599 1.00 96.69 101 ASN A O 1
ATOM 806 N N . GLU A 1 102 ? -5.462 -7.921 -14.166 1.00 96.75 102 GLU A N 1
ATOM 807 C CA . GLU A 1 102 ? -4.622 -7.343 -15.224 1.00 96.75 102 GLU A CA 1
ATOM 808 C C . GLU A 1 102 ? -4.962 -5.879 -15.529 1.00 96.75 102 GLU A C 1
ATOM 810 O O . GLU A 1 102 ? -4.059 -5.056 -15.660 1.00 96.75 102 GLU A O 1
ATOM 815 N N . ALA A 1 103 ? -6.250 -5.521 -15.565 1.00 97.19 103 ALA A N 1
ATOM 816 C CA . ALA A 1 103 ? -6.669 -4.143 -15.813 1.00 97.19 103 ALA A CA 1
ATOM 817 C C . ALA A 1 103 ? -6.284 -3.212 -14.653 1.00 97.19 103 ALA A C 1
ATOM 819 O O . ALA A 1 103 ? -5.898 -2.067 -14.881 1.00 97.19 103 ALA A O 1
ATOM 820 N N . PHE A 1 104 ? -6.342 -3.701 -13.410 1.00 95.38 104 PHE A N 1
ATOM 821 C CA . PHE A 1 104 ? -5.872 -2.946 -12.250 1.00 95.38 104 PHE A CA 1
ATOM 822 C C . PHE A 1 104 ? -4.348 -2.772 -12.256 1.00 95.38 104 PHE A C 1
ATOM 824 O O . PHE A 1 104 ? -3.858 -1.675 -11.990 1.00 95.38 104 PHE A O 1
ATOM 831 N N . ILE A 1 105 ? -3.598 -3.824 -12.593 1.00 94.25 105 ILE A N 1
ATOM 832 C CA . ILE A 1 105 ? -2.137 -3.758 -12.722 1.00 94.25 105 ILE A CA 1
ATOM 833 C C . ILE A 1 105 ? -1.747 -2.727 -13.784 1.00 94.25 105 ILE A C 1
ATOM 835 O O . ILE A 1 105 ? -0.916 -1.860 -13.515 1.00 94.25 105 ILE A O 1
ATOM 839 N N . GLU A 1 106 ? -2.380 -2.772 -14.957 1.00 94.44 106 GLU A N 1
ATOM 840 C CA . GLU A 1 106 ? -2.107 -1.822 -16.035 1.00 94.44 106 GLU A CA 1
ATOM 841 C C . GLU A 1 106 ? -2.475 -0.389 -15.640 1.00 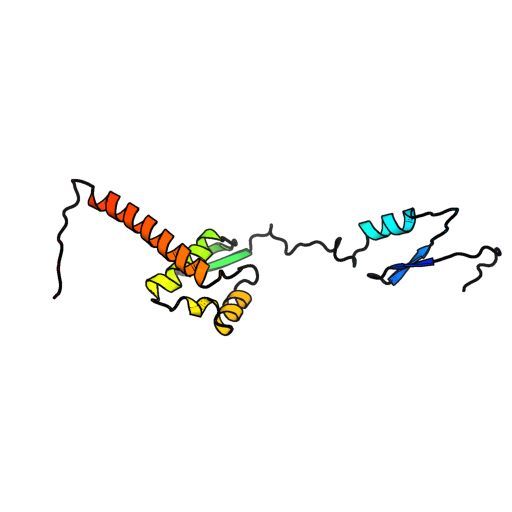94.44 106 GLU A C 1
ATOM 843 O O . GLU A 1 106 ? -1.699 0.540 -15.861 1.00 94.44 106 GLU A O 1
ATOM 848 N N . PHE A 1 107 ? -3.608 -0.204 -14.959 1.00 94.88 107 PHE A N 1
ATOM 849 C CA . PHE A 1 107 ? -3.999 1.092 -14.413 1.00 94.88 107 PHE A CA 1
ATOM 850 C C . PHE A 1 107 ? -2.939 1.661 -13.456 1.00 94.88 107 PHE A C 1
ATOM 852 O O . PHE A 1 107 ? -2.555 2.825 -13.573 1.00 94.88 107 PHE A O 1
ATOM 859 N N . VAL A 1 108 ? -2.420 0.849 -12.530 1.00 92.56 108 VAL A N 1
ATOM 860 C CA . VAL A 1 108 ? -1.374 1.281 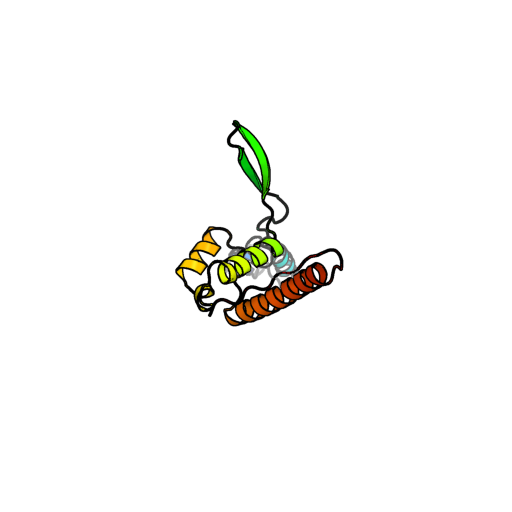-11.590 1.00 92.56 108 VAL A CA 1
ATOM 861 C C . VAL A 1 108 ? -0.061 1.584 -12.316 1.00 92.56 108 VAL A C 1
ATOM 863 O O . VAL A 1 108 ? 0.570 2.599 -12.014 1.00 92.56 108 VAL A O 1
ATOM 866 N N . ASN A 1 109 ? 0.325 0.770 -13.302 1.00 87.69 109 ASN A N 1
ATOM 867 C CA . ASN A 1 109 ? 1.521 1.001 -14.116 1.00 87.69 109 ASN A CA 1
ATOM 868 C C . ASN A 1 109 ? 1.433 2.313 -14.908 1.00 87.69 109 ASN A C 1
ATOM 870 O O . ASN A 1 109 ? 2.404 3.072 -14.946 1.00 87.69 109 ASN A O 1
ATOM 874 N N . ALA A 1 110 ? 0.264 2.610 -15.483 1.00 88.50 110 ALA A N 1
ATOM 875 C CA . ALA A 1 110 ? 0.009 3.848 -16.212 1.00 88.50 110 ALA A CA 1
ATOM 876 C C . ALA A 1 110 ? 0.068 5.087 -15.301 1.00 88.50 110 ALA A C 1
ATOM 878 O O . ALA A 1 110 ? 0.555 6.139 -15.717 1.00 88.50 110 ALA A O 1
ATOM 879 N N . LEU A 1 111 ? -0.385 4.970 -14.047 1.00 87.19 111 LEU A N 1
ATOM 880 C CA . LEU A 1 111 ? -0.274 6.044 -13.055 1.00 87.19 111 LEU A CA 1
ATOM 881 C C . LEU A 1 111 ? 1.165 6.243 -12.568 1.00 87.19 111 LEU A C 1
ATOM 883 O O . LEU A 1 111 ? 1.633 7.377 -12.438 1.00 87.19 111 LEU A O 1
ATOM 887 N N . ASN A 1 112 ? 1.852 5.148 -12.236 1.00 81.31 112 ASN A N 1
ATOM 888 C CA . ASN A 1 112 ? 3.226 5.161 -11.754 1.00 81.31 112 ASN A CA 1
ATOM 889 C C . ASN A 1 112 ? 3.895 3.785 -11.917 1.00 81.31 112 ASN A C 1
ATOM 891 O O . ASN A 1 112 ? 3.849 2.953 -11.011 1.00 81.31 112 ASN A O 1
ATOM 895 N N . GLY A 1 113 ? 4.638 3.601 -13.010 1.00 74.00 113 GLY A N 1
ATOM 896 C CA . GLY A 1 113 ? 5.361 2.357 -13.309 1.00 74.00 113 GLY A CA 1
ATOM 897 C C . GLY A 1 113 ? 6.468 1.961 -12.319 1.00 74.00 113 GLY A C 1
ATOM 898 O O . GLY A 1 113 ? 7.100 0.924 -12.495 1.00 74.00 113 GLY A O 1
ATOM 899 N N . ARG A 1 114 ? 6.737 2.759 -11.276 1.00 81.44 114 ARG A N 1
ATOM 900 C CA . ARG A 1 114 ? 7.659 2.379 -10.190 1.00 81.44 114 ARG A CA 1
ATOM 901 C C . ARG A 1 114 ? 6.984 1.574 -9.083 1.00 81.44 114 ARG A C 1
ATOM 903 O O . ARG A 1 114 ? 7.678 0.906 -8.318 1.00 81.44 114 ARG A O 1
ATOM 910 N N . VAL A 1 115 ? 5.656 1.644 -8.975 1.00 84.75 115 VAL A N 1
ATOM 911 C CA . VAL A 1 115 ? 4.910 0.937 -7.931 1.00 84.75 115 VAL A CA 1
ATOM 912 C C . VAL A 1 115 ? 4.926 -0.552 -8.227 1.00 84.75 115 VAL A C 1
ATOM 914 O O . VAL A 1 115 ? 4.394 -1.005 -9.235 1.00 84.75 115 VAL A O 1
ATOM 917 N N . LYS A 1 116 ? 5.506 -1.332 -7.315 1.00 87.75 116 LYS A N 1
ATOM 918 C CA . LYS A 1 116 ? 5.426 -2.791 -7.367 1.00 87.75 116 LYS A CA 1
ATOM 919 C C . LYS A 1 116 ? 4.243 -3.252 -6.537 1.00 87.75 116 LYS A C 1
ATOM 921 O O . LYS A 1 116 ? 4.268 -3.144 -5.311 1.00 87.75 116 LYS A O 1
ATOM 926 N N . LEU A 1 117 ? 3.219 -3.773 -7.207 1.00 93.19 117 LEU A N 1
ATOM 927 C CA . LEU A 1 117 ? 2.055 -4.311 -6.519 1.00 93.19 117 LEU A CA 1
ATOM 928 C C . LEU A 1 117 ? 2.432 -5.570 -5.713 1.00 93.19 117 LEU A C 1
ATOM 930 O O . LEU A 1 117 ? 3.112 -6.460 -6.234 1.00 93.19 117 LEU A O 1
ATOM 934 N N . PRO A 1 118 ? 2.030 -5.660 -4.434 1.00 94.62 118 PRO A N 1
ATOM 935 C CA . PRO A 1 118 ? 2.205 -6.868 -3.637 1.00 94.62 118 PRO A CA 1
ATOM 936 C C . PRO A 1 118 ? 1.294 -8.008 -4.115 1.00 94.62 118 PRO A C 1
ATOM 938 O O . PRO A 1 118 ? 0.287 -7.796 -4.783 1.00 94.62 118 PRO A O 1
ATOM 941 N N . SER A 1 119 ? 1.618 -9.239 -3.713 1.00 95.88 119 SER A N 1
ATOM 942 C CA . SER A 1 119 ? 0.745 -10.392 -3.964 1.00 95.88 119 SER A CA 1
ATOM 943 C C . SER A 1 119 ? -0.506 -10.368 -3.084 1.00 95.88 119 SER A C 1
ATOM 945 O O . SER A 1 119 ? -0.503 -9.780 -1.994 1.00 95.88 119 SER A O 1
ATOM 947 N N . ARG A 1 120 ? -1.546 -11.117 -3.480 1.00 96.44 120 ARG A N 1
ATOM 948 C CA . ARG A 1 120 ? -2.773 -11.281 -2.676 1.00 96.44 120 ARG A CA 1
ATOM 949 C C . ARG A 1 120 ? -2.496 -11.717 -1.230 1.00 96.44 120 ARG A C 1
ATOM 951 O O . ARG A 1 120 ? -3.131 -11.249 -0.289 1.00 96.44 120 ARG A O 1
ATOM 958 N N . HIS A 1 121 ? -1.504 -12.591 -1.036 1.00 97.12 121 HIS A N 1
ATOM 959 C CA . HIS A 1 121 ? -1.126 -13.110 0.281 1.00 97.12 121 HIS A CA 1
ATOM 960 C C . HIS A 1 121 ? -0.388 -12.065 1.118 1.00 97.12 121 HIS A C 1
ATOM 962 O O . HIS A 1 121 ? -0.478 -12.072 2.346 1.00 97.12 121 HIS A O 1
ATOM 968 N N . LYS A 1 122 ? 0.360 -11.167 0.471 1.00 96.38 122 LYS A N 1
ATOM 969 C CA . LYS A 1 122 ? 0.989 -10.051 1.167 1.00 96.38 122 LYS A CA 1
ATOM 970 C C . LYS A 1 122 ? -0.055 -9.025 1.604 1.00 96.38 122 LYS A C 1
ATOM 972 O O . LYS A 1 122 ? -0.049 -8.690 2.780 1.00 96.38 122 LYS A O 1
ATOM 977 N N . ILE A 1 123 ? -0.993 -8.637 0.736 1.00 96.50 123 ILE A N 1
ATOM 978 C CA . ILE A 1 123 ? -2.101 -7.747 1.127 1.00 96.50 123 ILE A CA 1
ATOM 979 C C . ILE A 1 123 ? -2.894 -8.317 2.294 1.00 96.50 123 ILE A C 1
ATOM 981 O O . ILE A 1 123 ? -3.116 -7.612 3.269 1.00 96.50 123 ILE A O 1
ATOM 985 N N . SER A 1 124 ? -3.257 -9.599 2.241 1.00 96.00 124 SER A N 1
ATOM 986 C CA . SER A 1 124 ? -3.981 -10.242 3.340 1.00 96.00 124 SER A CA 1
ATOM 987 C C . SER A 1 124 ? -3.236 -10.115 4.678 1.00 96.00 124 SER A C 1
ATOM 989 O O . SER A 1 124 ? -3.833 -9.716 5.677 1.00 96.00 124 SER A O 1
ATOM 991 N N . ARG A 1 125 ? -1.920 -10.375 4.701 1.00 97.19 125 ARG A N 1
ATOM 992 C CA . ARG A 1 125 ? -1.098 -10.189 5.909 1.00 97.19 125 ARG A CA 1
ATOM 993 C C . ARG A 1 125 ? -1.018 -8.727 6.339 1.00 97.19 125 ARG A C 1
ATOM 995 O O . ARG A 1 125 ? -1.158 -8.442 7.524 1.00 97.19 125 ARG A O 1
ATOM 1002 N N . ASP A 1 126 ? -0.821 -7.818 5.390 1.00 95.94 126 ASP A N 1
ATOM 1003 C CA . ASP A 1 126 ? -0.694 -6.390 5.667 1.00 95.94 126 ASP A CA 1
ATOM 1004 C C . ASP A 1 126 ? -2.010 -5.817 6.238 1.00 95.94 126 ASP A C 1
ATOM 1006 O O . ASP A 1 126 ? -1.968 -5.017 7.170 1.00 95.94 126 ASP A O 1
ATOM 1010 N N . VAL A 1 127 ? -3.176 -6.282 5.768 1.00 96.00 127 VAL A N 1
ATOM 1011 C CA . VAL A 1 127 ? -4.500 -5.931 6.320 1.00 96.00 127 VAL A CA 1
ATOM 1012 C C . VAL A 1 127 ? -4.653 -6.423 7.758 1.00 96.00 127 VAL A C 1
ATOM 1014 O O . V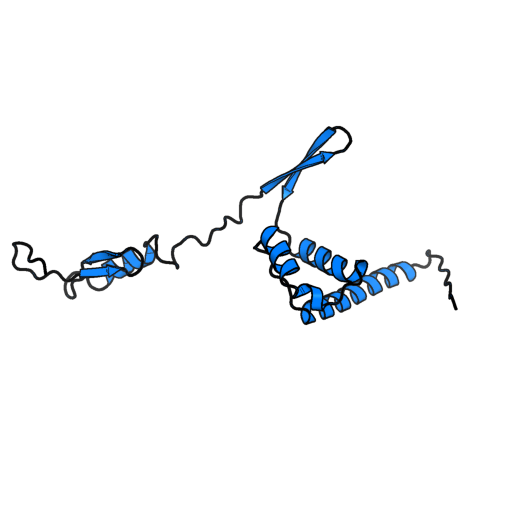AL A 1 127 ? -5.109 -5.669 8.616 1.00 96.00 127 VAL A O 1
ATOM 1017 N N . VAL A 1 128 ? -4.226 -7.653 8.059 1.00 96.00 128 VAL A N 1
ATOM 1018 C CA . VAL A 1 128 ? -4.234 -8.167 9.439 1.00 96.00 128 VAL A CA 1
ATOM 1019 C C . VAL A 1 128 ? -3.339 -7.312 10.338 1.00 96.00 128 VAL A C 1
ATOM 1021 O O . VAL A 1 128 ? -3.755 -6.917 11.428 1.00 96.00 128 VAL A O 1
ATOM 1024 N N . SER A 1 129 ? -2.128 -6.977 9.889 1.00 95.88 129 SER A N 1
ATOM 1025 C CA . SER A 1 129 ? -1.231 -6.087 10.634 1.00 95.88 129 SER A CA 1
ATOM 1026 C C . SER A 1 129 ? -1.840 -4.699 10.845 1.00 95.88 129 SER A C 1
ATOM 1028 O O . SER A 1 129 ? -1.774 -4.170 11.955 1.00 95.88 129 SER A O 1
ATOM 1030 N N . PHE A 1 130 ? -2.482 -4.138 9.819 1.00 94.12 130 PHE A N 1
ATOM 1031 C CA . PHE A 1 130 ? -3.170 -2.853 9.895 1.00 94.12 130 PHE A CA 1
ATOM 1032 C C . PHE A 1 130 ? -4.304 -2.877 10.928 1.00 94.12 130 PHE A C 1
ATOM 1034 O O . PHE A 1 130 ? -4.361 -2.007 11.797 1.00 94.12 130 PHE A O 1
ATOM 1041 N N . TYR A 1 131 ? -5.135 -3.923 10.919 1.00 94.69 131 TYR A N 1
ATOM 1042 C CA . TYR A 1 131 ? -6.174 -4.129 11.928 1.00 94.69 131 TYR A CA 1
ATOM 1043 C C . TYR A 1 131 ? -5.598 -4.187 13.347 1.00 94.69 131 TYR A C 1
ATOM 1045 O O . TYR A 1 131 ? -6.107 -3.520 14.244 1.00 94.69 131 TYR A O 1
ATOM 1053 N N . LEU A 1 132 ? -4.521 -4.948 13.573 1.00 96.50 132 LEU A N 1
ATOM 1054 C CA . LEU A 1 132 ? -3.903 -5.054 14.900 1.00 96.50 132 LEU A CA 1
ATOM 1055 C C . LEU A 1 132 ? -3.373 -3.701 15.395 1.00 96.50 132 LEU A C 1
ATOM 1057 O O . LEU A 1 132 ? -3.521 -3.379 16.577 1.00 96.50 132 LEU A O 1
ATOM 1061 N N . MET A 1 133 ? -2.793 -2.902 14.496 1.00 94.06 133 MET A N 1
ATOM 1062 C CA . MET A 1 133 ? -2.340 -1.548 14.809 1.00 94.06 133 MET A CA 1
ATOM 1063 C C . MET A 1 133 ? -3.508 -0.629 15.178 1.00 94.06 133 MET A C 1
ATOM 1065 O O . MET A 1 133 ? -3.448 0.036 16.213 1.00 94.06 133 MET A O 1
ATOM 1069 N N . GLU A 1 134 ? -4.570 -0.603 14.372 1.00 93.00 134 GLU A N 1
ATOM 1070 C CA . GLU A 1 134 ? -5.755 0.221 14.640 1.00 93.00 134 GLU A CA 1
ATOM 1071 C C . GLU A 1 134 ? -6.479 -0.218 15.914 1.00 93.00 134 GLU A C 1
ATOM 1073 O O . GLU A 1 134 ? -6.813 0.615 16.756 1.00 93.00 134 GLU A O 1
ATOM 1078 N N . ARG A 1 135 ? -6.607 -1.528 16.147 1.00 94.88 135 ARG A N 1
ATOM 1079 C CA . ARG A 1 135 ? -7.158 -2.077 17.390 1.00 94.88 135 ARG A CA 1
ATOM 1080 C C . ARG A 1 135 ? -6.380 -1.596 18.610 1.00 94.88 135 ARG A C 1
ATOM 1082 O O . ARG A 1 135 ? -6.989 -1.235 19.612 1.00 94.88 135 ARG A O 1
ATOM 1089 N N . GLN A 1 136 ? -5.048 -1.552 18.542 1.00 96.19 136 GLN A N 1
ATOM 1090 C CA . GLN A 1 136 ? -4.232 -1.053 19.651 1.00 96.19 136 GLN A CA 1
ATOM 1091 C C . GLN A 1 136 ? -4.437 0.449 19.891 1.00 96.19 136 GLN A C 1
ATOM 1093 O O . GLN A 1 136 ? -4.449 0.890 21.042 1.00 96.19 136 GLN A O 1
ATOM 1098 N N . LYS A 1 137 ? -4.594 1.248 18.828 1.00 94.00 137 LYS A N 1
ATOM 1099 C CA . LYS A 1 137 ? -4.907 2.682 18.946 1.00 94.00 137 LYS A CA 1
ATOM 1100 C C . LYS A 1 137 ? -6.277 2.888 19.583 1.00 94.00 137 LYS A C 1
ATOM 1102 O O . LYS A 1 137 ? -6.392 3.663 20.532 1.00 94.00 137 LYS A O 1
ATOM 1107 N N . LEU A 1 138 ? -7.277 2.145 19.114 1.00 92.38 138 LEU A N 1
ATOM 1108 C CA . LEU A 1 138 ? -8.627 2.174 19.656 1.00 92.38 138 LEU A CA 1
ATOM 1109 C C . LEU A 1 138 ? -8.629 1.762 21.131 1.00 92.38 138 LEU A C 1
ATOM 1111 O O . LEU A 1 138 ? -9.183 2.471 21.959 1.00 92.38 138 LEU A O 1
ATOM 1115 N N . TYR A 1 139 ? -7.924 0.685 21.487 1.00 92.88 139 TYR A N 1
ATOM 1116 C CA . TYR A 1 139 ? -7.796 0.244 22.874 1.00 92.88 139 TYR A CA 1
ATOM 1117 C C . TYR A 1 139 ? -7.209 1.335 23.775 1.00 92.88 139 TYR A C 1
ATOM 1119 O O . TYR A 1 139 ? -7.751 1.602 24.844 1.00 92.88 139 TYR A O 1
ATOM 1127 N N . LYS A 1 140 ? -6.141 2.020 23.341 1.00 92.38 140 LYS A N 1
ATOM 1128 C CA . LYS A 1 140 ? -5.567 3.155 24.087 1.00 92.38 140 LYS A CA 1
ATOM 1129 C C . LYS A 1 140 ? -6.568 4.298 24.263 1.00 92.38 140 LYS A C 1
ATOM 1131 O O . LYS A 1 140 ? -6.597 4.913 25.323 1.00 92.38 140 LYS A O 1
ATOM 1136 N N . HIS A 1 141 ? -7.372 4.579 23.240 1.00 89.62 141 HIS A N 1
ATOM 1137 C CA . HIS A 1 141 ? -8.390 5.624 23.290 1.00 89.62 141 HIS A CA 1
ATOM 1138 C C . HIS A 1 141 ? -9.546 5.267 24.240 1.00 89.62 141 HIS A C 1
ATOM 1140 O O . HIS A 1 141 ? -9.966 6.098 25.045 1.00 89.62 141 HIS A O 1
ATOM 1146 N N . LEU A 1 142 ? -10.013 4.018 24.190 1.00 89.94 142 LEU A N 1
ATOM 1147 C CA . LEU A 1 142 ? -11.090 3.505 25.039 1.00 89.94 142 LEU A CA 1
ATOM 1148 C C . LEU A 1 142 ? -10.643 3.272 26.490 1.00 89.94 142 LEU A C 1
ATOM 1150 O O . LEU A 1 142 ? -11.444 3.412 27.402 1.00 89.94 142 LEU A O 1
ATOM 1154 N N . SER A 1 143 ? -9.363 2.970 26.728 1.00 89.75 143 SER A N 1
ATOM 1155 C CA . SER A 1 143 ? -8.804 2.800 28.083 1.00 89.75 143 SER A CA 1
ATOM 1156 C C . SER A 1 143 ? -8.644 4.121 28.842 1.00 89.75 143 SER A C 1
ATOM 1158 O O . SER A 1 143 ? -8.248 4.120 30.007 1.00 89.75 143 SER A O 1
ATOM 1160 N N . ASN A 1 144 ? -8.885 5.262 28.192 1.00 90.69 144 ASN A N 1
ATOM 1161 C CA . ASN A 1 144 ? -8.817 6.554 28.851 1.00 90.69 144 ASN A CA 1
ATOM 1162 C C . ASN A 1 144 ? -10.015 6.694 29.812 1.00 90.69 144 ASN A C 1
ATOM 1164 O O . ASN A 1 144 ? -11.155 6.671 29.353 1.00 90.69 144 ASN A O 1
ATOM 1168 N N . PRO A 1 145 ? -9.788 6.906 31.124 1.00 81.94 145 PRO A N 1
ATOM 1169 C CA . PRO A 1 145 ? -10.861 6.992 32.119 1.00 81.94 145 PRO A CA 1
ATOM 1170 C C . PRO A 1 145 ? -11.818 8.174 31.897 1.00 81.94 145 PRO A C 1
ATOM 1172 O O . PRO A 1 145 ? -12.870 8.237 32.523 1.00 81.94 145 PRO A O 1
ATOM 1175 N N . LYS A 1 146 ? -11.461 9.123 31.023 1.00 87.31 146 LYS A N 1
ATOM 1176 C CA . LYS A 1 146 ? -12.320 10.249 30.629 1.00 87.31 146 LYS A CA 1
ATOM 1177 C C . LYS A 1 146 ? -13.266 9.922 29.467 1.00 87.31 146 LYS A C 1
ATOM 1179 O O . LYS A 1 146 ? -14.107 10.754 29.138 1.00 87.31 146 LYS A O 1
ATOM 1184 N N . THR A 1 147 ? -13.123 8.767 28.823 1.00 83.00 147 THR A N 1
ATOM 1185 C CA . THR A 1 147 ? -13.955 8.367 27.684 1.00 83.00 147 THR A CA 1
ATOM 1186 C C . THR A 1 147 ? -15.191 7.625 28.198 1.00 83.00 147 THR A C 1
ATOM 1188 O O . THR A 1 147 ? -15.073 6.544 28.768 1.00 83.00 147 THR A O 1
ATOM 1191 N N . ALA A 1 148 ? -16.385 8.187 27.998 1.00 87.69 148 ALA A N 1
ATOM 1192 C CA . ALA A 1 148 ? -17.639 7.465 28.216 1.00 87.69 148 ALA A CA 1
ATOM 1193 C C . ALA A 1 148 ? -17.895 6.513 27.036 1.00 87.69 148 ALA A C 1
ATOM 1195 O O . ALA A 1 148 ? -17.757 6.914 25.880 1.00 87.69 148 ALA A O 1
ATOM 1196 N N . ILE A 1 149 ? -18.249 5.257 27.320 1.00 86.94 149 ILE A N 1
ATOM 1197 C CA . ILE A 1 149 ? -18.450 4.214 26.306 1.00 86.94 149 ILE A CA 1
ATOM 1198 C C . ILE A 1 149 ? -19.891 3.711 26.397 1.00 86.94 149 ILE A C 1
ATOM 1200 O O . ILE A 1 149 ? -20.338 3.292 27.462 1.00 86.94 149 ILE A O 1
ATOM 1204 N N . HIS A 1 150 ? -20.589 3.705 25.264 1.00 88.75 150 HIS A N 1
ATOM 1205 C CA . HIS A 1 150 ? -21.897 3.075 25.104 1.00 88.75 150 HIS A CA 1
ATOM 1206 C C . HIS A 1 150 ? -21.770 1.969 24.052 1.00 88.75 150 HIS A C 1
ATOM 1208 O O . HIS A 1 150 ? -21.258 2.222 22.963 1.00 88.75 150 HIS A O 1
ATOM 1214 N N . LEU A 1 151 ? -22.200 0.748 24.379 1.00 88.62 151 LEU A N 1
ATOM 1215 C CA . LEU A 1 151 ? -22.241 -0.372 23.437 1.00 88.62 151 LEU A CA 1
ATOM 1216 C C . LEU A 1 151 ? -23.685 -0.605 22.999 1.00 88.62 151 LEU A C 1
ATOM 1218 O O . LEU A 1 151 ? -24.558 -0.797 23.843 1.00 88.62 151 LEU A O 1
ATOM 1222 N N . THR A 1 152 ? -23.927 -0.610 21.693 1.00 90.25 152 THR A N 1
ATOM 1223 C CA . THR A 1 152 ? -25.202 -1.021 21.104 1.00 90.25 152 THR A CA 1
ATOM 1224 C C . THR A 1 152 ? -25.025 -2.393 20.467 1.00 90.25 152 THR A C 1
ATOM 1226 O O . THR A 1 152 ? -24.032 -2.643 19.785 1.00 90.25 152 THR A O 1
ATOM 1229 N N . THR A 1 153 ? -25.964 -3.300 20.711 1.00 88.00 153 THR A N 1
ATOM 1230 C CA . THR A 1 153 ? -26.015 -4.607 20.054 1.00 88.00 153 THR A CA 1
ATOM 1231 C C . THR A 1 153 ? -27.295 -4.661 19.240 1.00 88.00 153 THR A C 1
ATOM 1233 O O . THR A 1 153 ? -28.377 -4.771 19.816 1.00 88.00 153 THR A O 1
ATOM 1236 N N . ASP A 1 154 ? -27.166 -4.559 17.921 1.00 73.75 154 ASP A N 1
ATOM 1237 C CA . ASP A 1 154 ? -28.262 -4.850 17.000 1.00 73.75 154 ASP A CA 1
ATOM 1238 C C . ASP A 1 154 ? -28.399 -6.374 16.869 1.00 73.75 154 ASP A C 1
ATOM 1240 O O . ASP A 1 154 ? -27.394 -7.084 16.767 1.00 73.75 154 ASP A O 1
ATOM 1244 N N . THR A 1 155 ? -29.635 -6.870 16.969 1.00 64.25 155 THR A N 1
ATOM 1245 C CA . THR A 1 155 ? -29.975 -8.305 16.894 1.00 64.25 155 THR A CA 1
ATOM 1246 C C . THR A 1 155 ? -30.578 -8.641 15.544 1.00 64.25 155 THR A C 1
ATOM 1248 O O . THR A 1 155 ? -31.305 -7.775 15.007 1.00 64.25 155 THR A O 1
#

Secondary structure (DSSP, 8-state):
----TTS---EEEE-TTT--EEEE-TTTTTTHHHHHHHHH-TTSTTTS---S-SS-PEEEEEE-TTSPEEEEEE---HHHHHHHHHHHHHHTT--GGGGG-HHHHHHHHHHHTT--PPPHHHHHHHHHHHHHHHHHHHHHHHT-TT---------

InterPro domains:
  IPR052035 Zinc finger BED domain-containing [PTHR46481] (11-155)

Radius of gyration: 30.14 Å; chains: 1; bounding box: 84×44×78 Å

Sequence (155 aa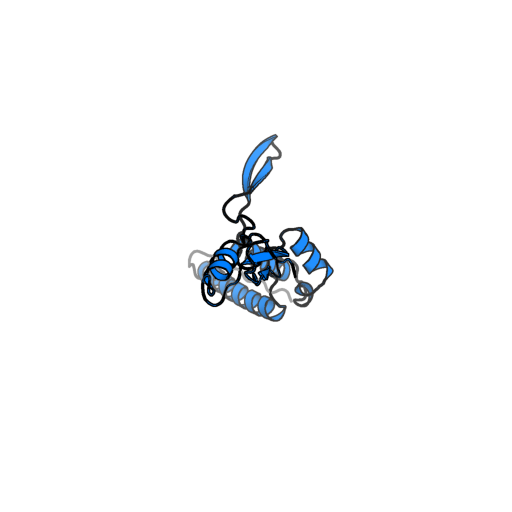):
MDKGGDGIERKWAECNYCLDLLAVDPNRNGTTSINKHFNGCKLNPDNIPKQVDDKQQKLSFTKAPNGEGHVYTWKHDDTRIQLALLGLFTIGELPFKFIENEAFIEFVNALNGRVKLPSRHKISRDVVSFYLMERQKLYKHLSNPKTAIHLTTDT